Protein AF-A0A349EF34-F1 (afdb_monomer_lite)

pLDDT: mean 89.89, std 9.34, range [49.31, 97.06]

Structure (mmCIF, N/CA/C/O backbone):
data_AF-A0A349EF34-F1
#
_entry.id   AF-A0A349EF34-F1
#
loop_
_atom_site.group_PDB
_atom_site.id
_atom_site.type_symbol
_atom_site.label_atom_id
_atom_site.label_alt_id
_atom_site.label_comp_id
_atom_site.label_asym_id
_atom_site.label_entity_id
_atom_site.label_seq_id
_atom_site.pdbx_PDB_ins_code
_atom_site.Cartn_x
_atom_site.Cartn_y
_atom_site.Cartn_z
_atom_site.occupancy
_atom_site.B_iso_or_equiv
_atom_site.auth_seq_id
_atom_site.auth_comp_id
_atom_site.auth_asym_id
_atom_site.auth_atom_id
_atom_site.pdbx_PDB_model_num
ATOM 1 N N . MET A 1 1 ? -13.073 0.975 -13.144 1.00 49.31 1 MET A N 1
ATOM 2 C CA . MET A 1 1 ? -12.468 1.850 -12.115 1.00 49.31 1 MET A CA 1
ATOM 3 C C . MET A 1 1 ? -12.715 1.215 -10.754 1.00 49.31 1 MET A C 1
ATOM 5 O O . MET A 1 1 ? -13.868 0.925 -10.460 1.00 49.31 1 MET A O 1
ATOM 9 N N . ARG A 1 2 ? -11.674 0.916 -9.962 1.00 63.16 2 ARG A N 1
ATOM 10 C CA . ARG A 1 2 ? -11.862 0.520 -8.554 1.00 63.16 2 ARG A CA 1
ATOM 11 C C . ARG A 1 2 ? -12.110 1.795 -7.751 1.00 63.16 2 ARG A C 1
ATOM 13 O O . ARG A 1 2 ? -11.251 2.668 -7.727 1.00 63.16 2 ARG A O 1
ATOM 20 N N . THR A 1 3 ? -13.282 1.922 -7.142 1.00 68.25 3 THR A N 1
ATOM 21 C CA . THR A 1 3 ? -13.626 3.091 -6.326 1.00 68.25 3 THR A CA 1
ATOM 22 C C . THR A 1 3 ? -13.178 2.841 -4.890 1.00 68.25 3 THR A C 1
ATOM 24 O O . THR A 1 3 ? -13.770 2.021 -4.189 1.00 68.25 3 THR A O 1
ATOM 27 N N . PHE A 1 4 ? -12.129 3.530 -4.446 1.00 82.12 4 PHE A N 1
ATOM 28 C CA . PHE A 1 4 ? -11.714 3.509 -3.044 1.00 82.12 4 PHE A CA 1
ATOM 29 C C . PHE A 1 4 ? -12.520 4.546 -2.257 1.00 82.12 4 PHE A C 1
ATOM 31 O O . PHE A 1 4 ? -12.838 5.616 -2.767 1.00 82.12 4 PHE A O 1
ATOM 38 N N . ARG A 1 5 ? -12.870 4.234 -1.007 1.00 84.25 5 ARG A N 1
ATOM 39 C CA . ARG A 1 5 ? -13.559 5.166 -0.102 1.00 84.25 5 ARG A CA 1
ATOM 40 C C . ARG A 1 5 ? -12.617 5.572 1.021 1.00 84.25 5 ARG A C 1
ATOM 42 O O . ARG A 1 5 ? -11.796 4.766 1.453 1.00 84.25 5 ARG A O 1
ATOM 49 N N . ALA A 1 6 ? -12.754 6.796 1.526 1.00 89.00 6 ALA A N 1
ATOM 50 C CA . ALA A 1 6 ? -12.096 7.171 2.774 1.00 89.00 6 ALA A CA 1
ATOM 51 C C . ALA A 1 6 ? -12.529 6.204 3.892 1.00 89.00 6 ALA A C 1
ATOM 53 O O . ALA A 1 6 ? -13.699 5.834 3.984 1.00 89.00 6 ALA A O 1
ATOM 54 N N . GLY A 1 7 ? -11.573 5.749 4.698 1.00 91.12 7 GLY A N 1
ATOM 55 C CA . GLY A 1 7 ? -11.775 4.714 5.711 1.00 91.12 7 GLY A CA 1
ATOM 56 C C . GLY A 1 7 ? -11.697 3.273 5.194 1.00 91.12 7 GLY A C 1
ATOM 57 O O . GLY A 1 7 ? -11.702 2.359 6.014 1.00 91.12 7 GLY A O 1
ATOM 58 N N . ALA A 1 8 ? -11.590 3.041 3.880 1.00 91.88 8 ALA A N 1
ATOM 59 C CA . ALA A 1 8 ? -11.463 1.688 3.344 1.00 91.88 8 ALA A CA 1
ATOM 60 C C . ALA A 1 8 ? -10.154 1.033 3.801 1.00 91.88 8 ALA A C 1
ATOM 62 O O . ALA A 1 8 ? -9.082 1.647 3.739 1.00 91.88 8 ALA A O 1
ATOM 63 N N . LEU A 1 9 ? -10.262 -0.225 4.226 1.00 94.88 9 LEU A N 1
ATOM 64 C CA . LEU A 1 9 ? -9.123 -1.076 4.526 1.00 94.88 9 LEU A CA 1
ATOM 65 C C . LEU A 1 9 ? -8.575 -1.642 3.213 1.00 94.88 9 LEU A C 1
ATOM 67 O O . LEU A 1 9 ? -9.309 -2.242 2.428 1.00 94.88 9 LEU A O 1
ATOM 71 N N . VAL A 1 10 ? -7.291 -1.415 2.958 1.00 94.81 10 VAL A N 1
ATOM 72 C CA . VAL A 1 10 ? -6.630 -1.829 1.719 1.00 94.81 10 VAL A CA 1
ATOM 73 C C . VAL A 1 10 ? -5.296 -2.491 2.011 1.00 94.81 10 VAL A C 1
ATOM 75 O O . VAL A 1 10 ? -4.561 -2.056 2.896 1.00 94.81 10 VAL A O 1
ATOM 78 N N . ARG A 1 11 ? -4.955 -3.522 1.246 1.00 96.56 11 ARG A N 1
ATOM 79 C CA . ARG A 1 11 ? -3.628 -4.127 1.225 1.00 96.56 11 ARG A CA 1
ATOM 80 C C . ARG A 1 11 ? -2.779 -3.458 0.152 1.00 96.56 11 ARG A C 1
ATOM 82 O O . ARG A 1 11 ? -3.219 -3.285 -0.983 1.00 96.56 11 ARG A O 1
ATOM 89 N N . TRP A 1 12 ? -1.558 -3.090 0.520 1.00 96.38 12 TRP A N 1
ATOM 90 C CA . TRP A 1 12 ? -0.560 -2.564 -0.402 1.00 96.38 12 TRP A CA 1
ATOM 91 C C . TRP A 1 12 ? 0.195 -3.714 -1.074 1.00 96.38 12 TRP A C 1
ATOM 93 O O . TRP A 1 12 ? 0.900 -4.455 -0.394 1.00 96.38 12 TRP A O 1
ATOM 103 N N . ASN A 1 13 ? 0.052 -3.879 -2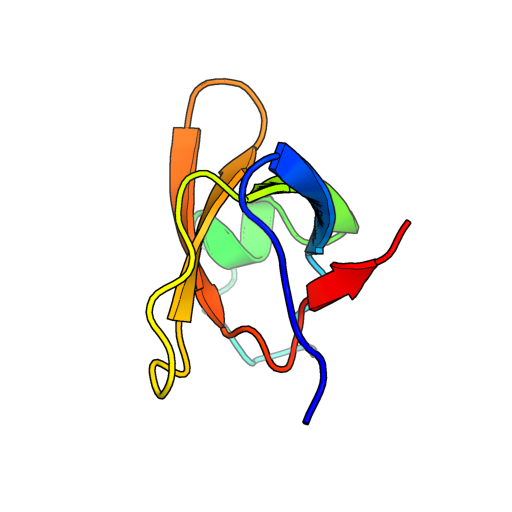.390 1.00 96.44 13 ASN A N 1
ATOM 104 C CA . ASN A 1 13 ? 0.630 -4.996 -3.143 1.00 96.44 13 ASN A CA 1
ATOM 105 C C . ASN A 1 13 ? 1.329 -4.525 -4.438 1.00 96.44 13 ASN A C 1
ATOM 107 O O . ASN A 1 13 ? 0.837 -4.775 -5.540 1.00 96.44 13 ASN A O 1
ATOM 111 N N . PRO A 1 14 ? 2.452 -3.789 -4.336 1.00 95.81 14 PRO A N 1
ATOM 112 C CA . PRO A 1 14 ? 3.199 -3.362 -5.513 1.00 95.81 14 PRO A CA 1
ATOM 113 C C . PRO A 1 14 ? 3.876 -4.563 -6.193 1.00 95.81 14 PRO A C 1
ATOM 115 O O . PRO A 1 14 ? 4.367 -5.453 -5.494 1.00 95.81 14 PRO A O 1
ATOM 118 N N . PRO A 1 15 ? 3.967 -4.588 -7.536 1.00 94.88 15 PRO A N 1
ATOM 119 C CA . PRO A 1 15 ? 4.743 -5.609 -8.225 1.00 94.88 15 PRO A CA 1
ATOM 120 C C . PRO A 1 15 ? 6.240 -5.447 -7.935 1.00 94.88 15 PRO A C 1
ATOM 122 O O . PRO A 1 15 ? 6.720 -4.361 -7.595 1.00 94.88 15 PRO A O 1
ATOM 125 N N . GLU A 1 16 ? 6.993 -6.536 -8.090 1.00 92.25 16 GLU A N 1
ATOM 126 C CA . GLU A 1 16 ? 8.445 -6.518 -7.918 1.00 92.25 16 GLU A CA 1
ATOM 127 C C . GLU A 1 16 ? 9.091 -5.489 -8.863 1.00 92.25 16 GLU A C 1
ATOM 129 O O . GLU A 1 16 ? 8.734 -5.382 -10.035 1.00 92.25 16 GLU A O 1
ATOM 134 N N . GLY A 1 17 ? 10.015 -4.683 -8.335 1.00 92.25 17 GLY A N 1
ATOM 135 C CA . GLY A 1 17 ? 10.695 -3.634 -9.099 1.00 92.25 17 GLY A CA 1
ATOM 136 C C . GLY A 1 17 ? 9.901 -2.337 -9.301 1.00 92.25 17 GLY A C 1
ATOM 137 O O . GLY A 1 17 ? 10.472 -1.374 -9.808 1.00 92.25 17 GLY A O 1
ATOM 138 N N . ALA A 1 18 ? 8.637 -2.246 -8.858 1.00 92.00 18 ALA A N 1
ATOM 139 C CA . ALA A 1 18 ? 7.871 -0.990 -8.909 1.00 92.00 18 ALA A CA 1
ATOM 140 C C . ALA A 1 18 ? 8.505 0.131 -8.071 1.00 92.00 18 ALA A C 1
ATOM 142 O O . ALA A 1 18 ? 8.334 1.315 -8.363 1.00 92.00 18 ALA A O 1
ATOM 143 N N . TYR A 1 19 ? 9.229 -0.254 -7.022 1.00 93.12 19 TYR A N 1
ATOM 144 C CA . TYR A 1 19 ? 9.887 0.646 -6.094 1.00 93.12 19 TYR A CA 1
ATOM 145 C C . TYR A 1 19 ? 11.288 0.135 -5.744 1.00 93.12 19 TYR A C 1
ATOM 147 O O . TYR A 1 19 ? 11.558 -1.066 -5.751 1.00 93.12 19 TYR A O 1
ATOM 155 N N . SER A 1 20 ? 12.192 1.059 -5.401 1.00 94.12 20 SER A N 1
ATOM 156 C CA . SER A 1 20 ? 13.526 0.699 -4.913 1.00 94.12 20 SER A CA 1
ATOM 157 C C . SER A 1 20 ? 13.424 -0.088 -3.597 1.00 94.12 20 SER A C 1
ATOM 159 O O . SER A 1 20 ? 12.684 0.339 -2.708 1.00 94.12 20 SER A O 1
ATOM 161 N N . PRO A 1 21 ? 14.224 -1.153 -3.388 1.00 91.94 21 PRO A N 1
ATOM 162 C CA . PRO A 1 21 ? 14.205 -1.954 -2.157 1.00 91.94 21 PRO A CA 1
ATOM 163 C C . PRO A 1 21 ? 14.415 -1.164 -0.860 1.00 91.94 21 PRO A C 1
ATOM 165 O O . PRO A 1 21 ? 14.073 -1.634 0.222 1.00 91.94 21 PRO A O 1
ATOM 168 N N . ARG A 1 22 ? 15.008 0.031 -0.953 1.00 93.12 22 ARG A N 1
ATOM 169 C CA . ARG A 1 22 ? 15.323 0.879 0.203 1.00 93.12 22 ARG A CA 1
ATOM 170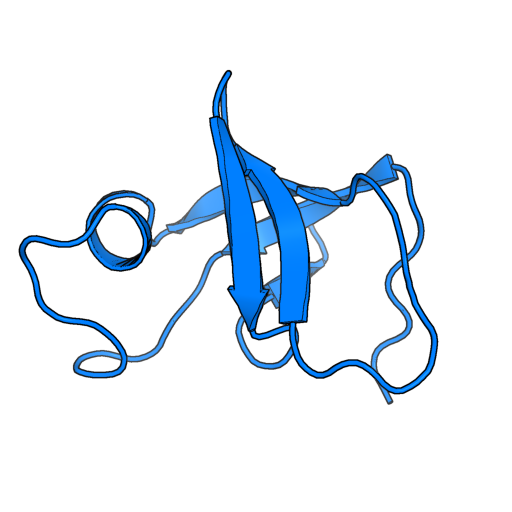 C C . ARG A 1 22 ? 14.221 1.874 0.562 1.00 93.12 22 ARG A C 1
ATOM 172 O O . ARG A 1 22 ? 14.353 2.544 1.581 1.00 93.12 22 ARG A O 1
ATOM 179 N N . CYS A 1 23 ? 13.179 2.029 -0.256 1.00 93.00 23 CYS A N 1
ATOM 180 C CA . CYS A 1 23 ? 12.129 3.002 0.029 1.00 93.00 23 CYS A CA 1
ATOM 181 C C . CYS A 1 23 ? 11.016 2.405 0.901 1.00 93.00 23 CYS A C 1
ATOM 183 O O . CYS A 1 23 ? 10.747 1.202 0.875 1.00 93.00 23 CYS A O 1
ATOM 185 N N . LEU A 1 24 ? 10.336 3.273 1.654 1.00 93.25 24 LEU A N 1
ATOM 186 C CA . LEU A 1 24 ? 9.282 2.874 2.590 1.00 93.25 24 LEU A CA 1
ATOM 187 C C . LEU A 1 24 ? 8.132 2.134 1.897 1.00 93.25 24 LEU A C 1
ATOM 189 O O . LEU A 1 24 ? 7.579 1.200 2.464 1.00 93.25 24 LEU A O 1
ATOM 193 N N . GLN A 1 25 ? 7.793 2.512 0.661 1.00 94.62 25 GLN A N 1
ATOM 194 C CA . GLN A 1 25 ? 6.752 1.841 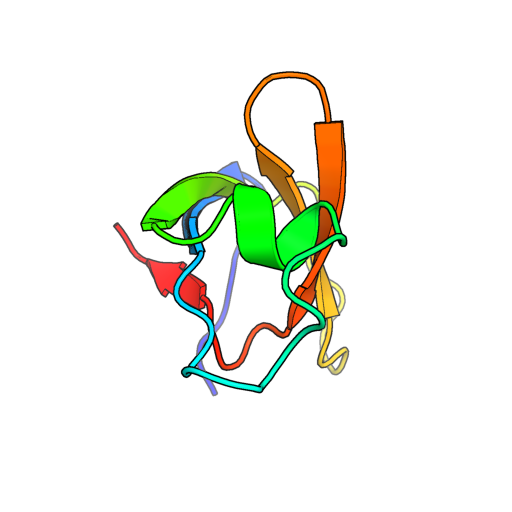-0.116 1.00 94.62 25 GLN A CA 1
ATOM 195 C C . GLN A 1 25 ? 7.091 0.363 -0.324 1.00 94.62 25 GLN A C 1
ATOM 197 O O . GLN A 1 25 ? 6.242 -0.489 -0.085 1.00 94.62 25 GLN A O 1
ATOM 202 N N . GLN A 1 26 ? 8.328 0.040 -0.707 1.00 9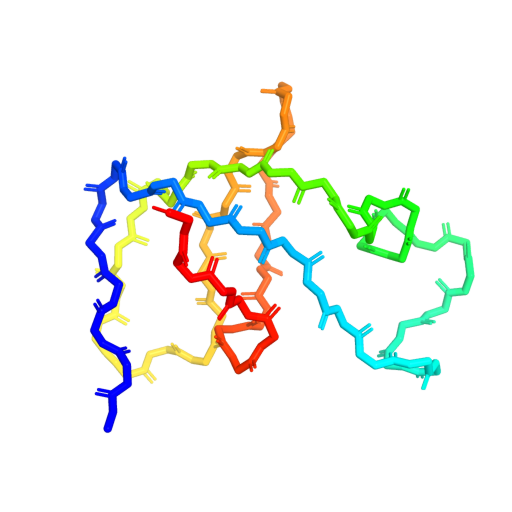4.88 26 GLN A N 1
ATOM 203 C CA . GLN A 1 26 ? 8.725 -1.354 -0.901 1.00 94.88 26 GLN A CA 1
ATOM 204 C C . GLN A 1 26 ? 8.812 -2.107 0.432 1.00 94.88 26 GLN A C 1
ATOM 206 O O . GLN A 1 26 ? 8.386 -3.254 0.518 1.00 94.88 26 GLN A O 1
ATOM 211 N N . GLN A 1 27 ? 9.305 -1.455 1.488 1.00 94.38 27 GLN A N 1
ATOM 212 C CA . GLN A 1 27 ? 9.412 -2.055 2.825 1.00 94.38 27 GLN A CA 1
ATOM 213 C C . GLN A 1 27 ? 8.054 -2.395 3.453 1.00 94.38 27 GLN A C 1
ATOM 215 O O . GLN A 1 27 ? 7.967 -3.283 4.298 1.00 94.38 27 GLN A O 1
ATOM 220 N N . LEU A 1 28 ? 6.996 -1.691 3.054 1.00 95.31 28 LEU A N 1
ATOM 221 C CA . LEU A 1 28 ? 5.637 -1.902 3.550 1.00 95.31 28 LEU A CA 1
ATOM 222 C C . LEU A 1 28 ? 4.792 -2.776 2.616 1.00 95.31 28 LEU A C 1
ATOM 224 O O . LEU A 1 28 ? 3.598 -2.944 2.871 1.00 95.31 28 LEU A O 1
ATOM 228 N N . ALA A 1 29 ? 5.375 -3.327 1.545 1.00 95.56 29 ALA A N 1
ATOM 229 C CA . ALA A 1 29 ? 4.685 -4.245 0.644 1.00 95.56 29 ALA A CA 1
ATOM 230 C C . ALA A 1 29 ? 4.054 -5.411 1.424 1.00 95.56 29 ALA A C 1
ATOM 232 O O . ALA A 1 29 ? 4.651 -5.991 2.329 1.00 95.56 29 ALA A O 1
ATOM 233 N N . GLY A 1 30 ? 2.809 -5.726 1.089 1.00 95.06 30 GLY A N 1
ATOM 234 C CA . GLY A 1 30 ? 1.989 -6.731 1.751 1.00 95.06 30 GLY A CA 1
ATOM 235 C C . GLY A 1 30 ? 1.253 -6.247 3.002 1.00 95.06 30 GLY A C 1
ATOM 236 O O . GLY A 1 30 ? 0.351 -6.959 3.439 1.00 95.06 30 GLY A O 1
ATOM 237 N N . GLN A 1 31 ? 1.578 -5.073 3.558 1.00 96.94 31 GLN A N 1
ATOM 238 C CA . GLN A 1 31 ? 0.882 -4.547 4.735 1.00 96.94 31 GLN A CA 1
ATOM 239 C C . GLN A 1 31 ? -0.477 -3.936 4.388 1.00 96.94 31 GLN A C 1
ATOM 241 O O . GLN A 1 31 ? -0.718 -3.449 3.281 1.00 96.94 31 GLN A O 1
ATOM 246 N N . THR A 1 32 ? -1.358 -3.934 5.384 1.00 97.06 32 THR A N 1
ATOM 247 C CA . THR A 1 32 ? -2.691 -3.344 5.298 1.00 97.06 32 THR A CA 1
ATOM 248 C C . THR A 1 32 ? -2.690 -1.932 5.880 1.00 97.06 32 THR A C 1
ATOM 250 O O . THR A 1 32 ? -2.052 -1.659 6.898 1.00 97.06 32 THR A O 1
ATOM 253 N N . GLY A 1 33 ? -3.423 -1.025 5.244 1.00 95.81 33 GLY A N 1
ATOM 254 C CA . GLY A 1 33 ? -3.603 0.352 5.680 1.00 95.81 33 GLY A CA 1
ATOM 255 C C . GLY A 1 33 ? -5.017 0.860 5.450 1.00 95.81 33 GLY A C 1
ATOM 256 O O . GLY A 1 33 ? -5.874 0.162 4.913 1.00 95.81 33 GLY A O 1
ATOM 257 N N . VAL A 1 34 ? -5.254 2.099 5.870 1.00 96.38 34 VAL A N 1
ATOM 258 C CA . VAL A 1 34 ? -6.555 2.765 5.760 1.00 96.38 34 VAL A CA 1
ATOM 259 C C . VAL A 1 34 ? -6.441 3.970 4.837 1.00 96.38 34 VAL A C 1
ATOM 261 O O . VAL A 1 34 ? -5.645 4.879 5.100 1.00 96.38 34 VAL A O 1
ATOM 264 N N . VAL A 1 35 ? -7.260 4.007 3.786 1.00 94.31 35 VAL A N 1
ATOM 265 C CA . VAL A 1 35 ? -7.365 5.160 2.878 1.00 94.31 35 VAL A CA 1
ATOM 266 C C . VAL A 1 35 ? -7.831 6.382 3.674 1.00 94.31 35 VAL A C 1
ATOM 268 O O . VAL A 1 35 ? -8.875 6.343 4.319 1.00 94.31 35 VAL A O 1
ATOM 271 N N . GLN A 1 36 ? -7.056 7.465 3.668 1.00 93.75 36 GLN A N 1
ATOM 272 C CA . GLN A 1 36 ? -7.373 8.677 4.434 1.00 93.75 36 GLN A CA 1
ATOM 273 C C . GLN A 1 36 ? -8.369 9.570 3.694 1.00 93.75 36 GLN A C 1
ATOM 275 O O . GLN A 1 36 ? -9.350 10.024 4.273 1.00 93.75 36 GLN A O 1
ATOM 280 N N . HIS A 1 37 ? -8.131 9.790 2.405 1.00 85.00 37 HIS A N 1
ATOM 281 C CA . HIS A 1 37 ? -8.989 10.575 1.532 1.00 85.00 37 HIS A CA 1
ATOM 282 C C . HIS A 1 37 ? -8.946 9.976 0.125 1.00 85.00 37 HIS A C 1
ATOM 284 O O . HIS A 1 37 ? -7.965 9.330 -0.248 1.00 85.00 37 HIS A O 1
ATOM 290 N N . TYR A 1 38 ? -10.025 10.158 -0.627 1.00 78.12 38 TYR A N 1
ATOM 291 C CA . TYR A 1 38 ? -10.119 9.779 -2.026 1.00 78.12 38 TYR A CA 1
ATOM 292 C C . TYR A 1 38 ? -10.331 11.048 -2.843 1.00 78.12 38 TYR A C 1
ATOM 294 O O . TYR A 1 38 ? -11.329 11.737 -2.641 1.00 78.12 38 TYR A O 1
ATOM 302 N N . ASP A 1 39 ? -9.396 11.312 -3.750 1.00 68.31 39 ASP A N 1
ATOM 303 C CA . ASP A 1 39 ? -9.539 12.311 -4.801 1.00 68.31 39 ASP A CA 1
ATOM 304 C C . ASP A 1 39 ? -9.862 11.578 -6.100 1.00 68.31 39 ASP A C 1
ATOM 306 O O . ASP A 1 39 ? -9.062 10.782 -6.604 1.00 68.31 39 ASP A O 1
ATOM 310 N N . GLU A 1 40 ? -11.046 11.839 -6.641 1.00 68.12 40 GLU A N 1
ATOM 311 C CA . GLU A 1 40 ? -11.474 11.252 -7.903 1.00 68.12 40 GLU A CA 1
ATOM 312 C C . GLU A 1 40 ? -10.531 11.689 -9.035 1.00 68.12 40 GLU A C 1
ATOM 314 O O . GLU A 1 40 ? -10.289 12.876 -9.243 1.00 68.12 40 GLU A O 1
ATOM 319 N N . GLY A 1 41 ? -9.951 10.714 -9.743 1.00 68.75 41 GLY A N 1
ATOM 320 C CA . GLY A 1 41 ? -9.016 10.959 -10.845 1.00 68.75 41 GLY A CA 1
ATOM 321 C C . GLY A 1 41 ? -7.533 11.015 -10.464 1.00 68.75 41 GLY A C 1
ATOM 322 O O . GLY A 1 41 ? -6.707 11.229 -11.349 1.00 68.75 41 GLY A O 1
ATOM 323 N N . ARG A 1 42 ? -7.159 10.798 -9.193 1.00 78.62 42 ARG A N 1
ATOM 324 C CA . ARG A 1 42 ? -5.746 10.621 -8.819 1.00 78.62 42 ARG A CA 1
ATOM 325 C C . ARG A 1 42 ? -5.333 9.155 -8.829 1.00 78.62 42 ARG A C 1
ATOM 327 O O 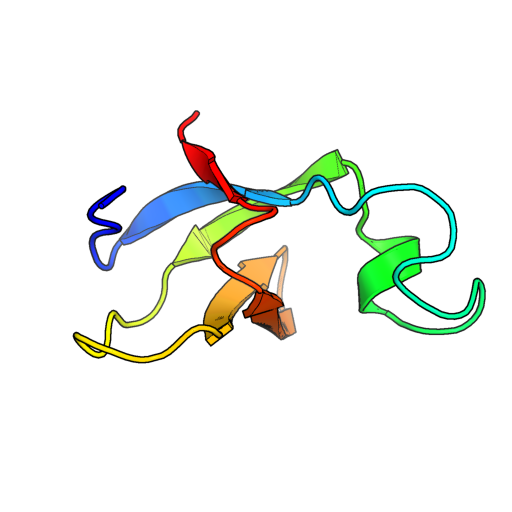. ARG A 1 42 ? -5.956 8.315 -8.187 1.00 78.62 42 ARG A O 1
ATOM 334 N N . ASP A 1 43 ? -4.201 8.882 -9.473 1.00 86.56 43 ASP A N 1
ATOM 335 C CA . ASP A 1 43 ? -3.598 7.547 -9.473 1.00 86.56 43 ASP A CA 1
ATOM 336 C C . ASP A 1 43 ? -3.023 7.168 -8.108 1.00 86.56 43 ASP A C 1
ATOM 338 O O . ASP A 1 43 ? -2.896 5.983 -7.811 1.00 86.56 43 ASP A O 1
ATOM 342 N N . THR A 1 44 ? -2.685 8.145 -7.260 1.00 90.81 44 THR A N 1
ATOM 343 C CA . THR A 1 44 ? -2.147 7.910 -5.917 1.00 90.81 44 THR A CA 1
ATOM 344 C C . THR A 1 44 ? -3.120 8.327 -4.825 1.00 90.81 44 THR A C 1
ATOM 346 O O . THR A 1 44 ? -3.761 9.375 -4.899 1.00 90.81 44 THR A O 1
ATOM 349 N N . LEU A 1 45 ? -3.203 7.507 -3.778 1.00 91.81 45 LEU A N 1
ATOM 350 C CA . LEU A 1 45 ? -4.077 7.721 -2.632 1.00 91.81 45 LEU A CA 1
ATOM 351 C C . LEU A 1 45 ? -3.258 7.823 -1.343 1.00 91.81 45 LEU A C 1
ATOM 353 O O . LEU A 1 45 ? -2.323 7.039 -1.154 1.00 91.81 45 LEU A O 1
ATOM 357 N N . PRO A 1 46 ? -3.601 8.749 -0.431 1.00 94.12 46 PRO A N 1
ATOM 358 C CA . PRO A 1 46 ? -3.021 8.774 0.901 1.00 94.12 46 PRO A CA 1
ATOM 359 C C . PRO A 1 46 ? -3.540 7.576 1.707 1.00 94.12 46 PRO A C 1
ATOM 361 O O . PRO A 1 46 ? -4.714 7.510 2.075 1.00 94.12 46 PRO A O 1
ATOM 364 N N . VAL A 1 47 ? -2.656 6.629 2.006 1.00 95.31 47 VAL A N 1
ATOM 365 C CA . VAL A 1 47 ? -2.941 5.438 2.810 1.00 95.31 47 VAL A CA 1
ATOM 366 C C . VAL A 1 47 ? -2.133 5.505 4.096 1.00 95.31 47 VAL A C 1
ATOM 368 O O . VAL A 1 47 ? -0.916 5.701 4.079 1.00 95.31 47 VAL A O 1
ATOM 371 N N . ARG A 1 48 ? -2.816 5.322 5.226 1.00 96.81 48 ARG A N 1
ATOM 372 C CA . ARG A 1 48 ? -2.175 5.208 6.532 1.00 96.81 48 ARG A CA 1
ATOM 373 C C . ARG A 1 48 ? -1.879 3.747 6.833 1.00 96.81 48 ARG A C 1
ATOM 375 O O . ARG A 1 48 ? -2.802 2.983 7.103 1.00 96.81 48 ARG A O 1
ATOM 382 N N . ILE A 1 49 ? -0.602 3.381 6.807 1.00 95.94 49 ILE A N 1
ATOM 383 C CA . ILE A 1 49 ? -0.100 2.076 7.248 1.00 95.94 49 ILE A CA 1
ATOM 384 C C . ILE A 1 49 ? 0.623 2.315 8.576 1.00 95.94 49 ILE A C 1
ATOM 386 O O . ILE A 1 49 ? 1.552 3.122 8.658 1.00 95.94 49 ILE A O 1
ATOM 390 N N . ASN A 1 50 ? 0.176 1.656 9.645 1.00 90.75 50 ASN A N 1
ATOM 391 C CA . ASN A 1 50 ? 0.625 1.931 11.014 1.00 90.75 50 ASN A CA 1
ATOM 392 C C . ASN A 1 50 ? 0.407 3.414 11.409 1.00 90.75 50 ASN A C 1
ATOM 394 O O . ASN A 1 50 ? -0.730 3.896 11.461 1.00 90.75 50 ASN A O 1
ATOM 398 N N . ARG A 1 51 ? 1.495 4.145 11.696 1.00 92.25 51 ARG A N 1
ATOM 399 C CA . ARG A 1 51 ? 1.509 5.585 12.027 1.00 92.25 51 ARG A CA 1
ATOM 400 C C . ARG A 1 51 ? 2.037 6.463 10.883 1.00 92.25 51 ARG A C 1
ATOM 402 O O . ARG A 1 51 ? 2.284 7.644 11.100 1.00 92.25 51 ARG A O 1
ATOM 409 N N . LEU A 1 52 ? 2.232 5.897 9.691 1.00 94.69 52 LEU A N 1
ATOM 410 C CA . LEU A 1 52 ? 2.788 6.595 8.532 1.00 94.69 52 LEU A CA 1
ATOM 411 C C . LEU A 1 52 ? 1.711 6.795 7.469 1.00 94.69 52 LEU A C 1
ATOM 413 O O . LEU A 1 52 ? 0.986 5.857 7.141 1.00 94.69 52 LEU A O 1
ATOM 417 N N . THR A 1 53 ? 1.645 8.000 6.908 1.00 94.94 53 THR A N 1
ATOM 418 C CA . THR A 1 53 ? 0.811 8.301 5.738 1.00 94.94 53 THR A CA 1
ATOM 419 C C . THR A 1 53 ? 1.689 8.315 4.497 1.00 94.94 53 THR A C 1
ATOM 421 O O . THR A 1 53 ? 2.661 9.066 4.429 1.00 94.94 53 THR A O 1
ATOM 424 N N . LEU A 1 54 ? 1.342 7.485 3.517 1.00 93.38 54 LEU A N 1
ATOM 425 C CA . LEU A 1 54 ? 2.061 7.339 2.254 1.00 93.38 54 LEU A CA 1
ATOM 426 C C . LEU A 1 54 ? 1.108 7.582 1.092 1.00 93.38 54 LEU A C 1
ATOM 428 O O . LEU A 1 54 ? -0.040 7.152 1.132 1.00 93.38 54 LEU A O 1
ATOM 432 N N . PHE A 1 55 ? 1.599 8.224 0.037 1.00 92.88 55 PHE A N 1
ATOM 433 C CA . PHE A 1 55 ? 0.877 8.322 -1.227 1.00 92.88 55 PHE A CA 1
ATOM 434 C C . PHE A 1 55 ? 1.211 7.090 -2.068 1.00 92.88 55 PHE A C 1
ATOM 436 O O . PHE A 1 55 ? 2.332 6.950 -2.560 1.00 92.88 55 PHE A O 1
ATOM 443 N N . LEU A 1 56 ? 0.256 6.167 -2.162 1.00 93.38 56 LEU A N 1
ATOM 444 C CA . LEU A 1 56 ? 0.419 4.853 -2.783 1.00 93.38 56 LEU A CA 1
ATOM 445 C C . LEU A 1 56 ? -0.370 4.775 -4.084 1.00 93.38 56 LEU A C 1
ATOM 447 O O . LEU A 1 56 ? -1.478 5.301 -4.160 1.00 93.38 56 LEU A O 1
ATOM 451 N N . ASN A 1 57 ? 0.183 4.113 -5.099 1.00 92.88 57 ASN A N 1
ATOM 452 C CA . ASN A 1 57 ? -0.512 3.937 -6.370 1.00 92.88 57 ASN A CA 1
ATOM 453 C C . ASN A 1 57 ? -1.742 3.031 -6.183 1.00 92.88 57 ASN A C 1
ATOM 455 O O . ASN A 1 57 ? -1.629 1.878 -5.772 1.00 92.88 57 ASN A O 1
ATOM 459 N N . SER A 1 58 ? -2.915 3.563 -6.502 1.00 91.50 58 SER A N 1
ATOM 460 C CA . SER A 1 58 ? -4.211 2.900 -6.389 1.00 91.50 58 SER A CA 1
ATOM 461 C C . SER A 1 58 ? -4.325 1.627 -7.233 1.00 91.50 58 SER A C 1
ATOM 463 O O . SER A 1 58 ? -5.067 0.720 -6.857 1.00 91.50 58 SER A O 1
ATOM 465 N N . ALA A 1 59 ? -3.546 1.505 -8.314 1.00 91.81 59 ALA A N 1
ATOM 466 C CA . ALA A 1 59 ? -3.479 0.295 -9.131 1.00 91.81 59 ALA A CA 1
ATOM 467 C C . ALA A 1 59 ? -2.911 -0.914 -8.368 1.00 91.81 59 ALA A C 1
ATOM 469 O O . ALA A 1 59 ? -3.211 -2.053 -8.716 1.00 91.81 59 ALA A O 1
ATOM 470 N N . TYR A 1 60 ? -2.121 -0.671 -7.31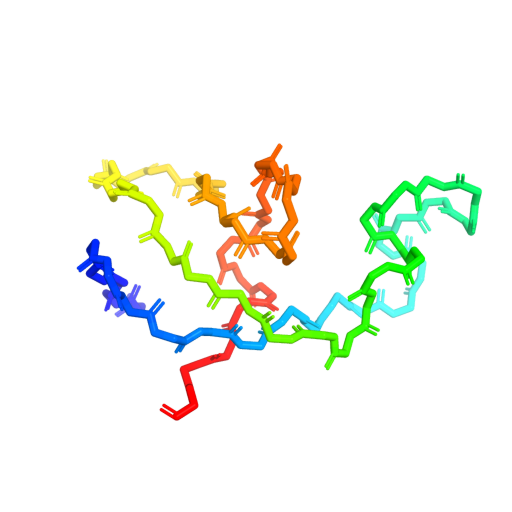9 1.00 94.06 60 TYR A N 1
ATOM 471 C CA . TYR A 1 60 ? -1.491 -1.706 -6.494 1.00 94.06 60 TYR A CA 1
ATOM 472 C C . TYR A 1 60 ? -2.200 -1.892 -5.144 1.00 94.06 60 TYR A C 1
ATOM 474 O O . TYR A 1 60 ? -1.670 -2.543 -4.244 1.00 94.06 60 TYR A O 1
ATOM 482 N N . LEU A 1 61 ? -3.381 -1.287 -4.973 1.00 93.06 61 LEU A N 1
ATOM 483 C CA . LEU A 1 61 ? -4.206 -1.458 -3.784 1.00 93.06 61 LEU A CA 1
ATOM 484 C C . LEU A 1 61 ? -5.276 -2.527 -4.012 1.00 93.06 61 LEU A C 1
ATOM 486 O O . LEU A 1 61 ? -6.014 -2.535 -5.005 1.00 93.06 61 LEU A O 1
ATOM 490 N N . GLU A 1 62 ? -5.394 -3.409 -3.031 1.00 93.62 62 GLU A N 1
ATOM 491 C CA . GLU A 1 62 ? -6.413 -4.450 -2.969 1.00 93.62 62 GLU A CA 1
ATOM 492 C C . GLU A 1 62 ? -7.353 -4.149 -1.807 1.00 93.62 62 GLU A C 1
ATOM 494 O O . GLU A 1 62 ? -6.900 -3.878 -0.698 1.00 93.62 62 GLU A O 1
ATOM 499 N N . VAL A 1 63 ? -8.662 -4.160 -2.054 1.00 89.94 63 VAL A N 1
ATOM 500 C CA . VAL A 1 63 ? -9.650 -4.032 -0.974 1.00 89.94 63 VAL A CA 1
ATOM 501 C C . VAL A 1 63 ? -9.670 -5.346 -0.197 1.00 89.94 63 VAL A C 1
ATOM 503 O O . VAL A 1 63 ? -9.728 -6.408 -0.819 1.00 89.94 63 VAL A O 1
ATOM 506 N N . VAL A 1 64 ? -9.581 -5.247 1.131 1.00 87.44 64 VAL A N 1
ATOM 507 C CA . VAL A 1 64 ? -9.626 -6.386 2.065 1.00 87.44 64 VAL A CA 1
ATOM 508 C C . VAL A 1 64 ? -11.054 -6.638 2.522 1.00 87.44 64 VAL A C 1
ATOM 510 O O . VAL A 1 64 ? -11.758 -5.638 2.797 1.00 87.44 64 VAL A O 1
#

Sequence (64 aa):
MRTFRAGALVRWNPPEGAYSPRCLQQQLAGQTGVVQHYDEGRDTLPVRINRLTLFLNSAYLEVV

Radius of gyration: 10.77 Å; chains: 1; bounding box: 29×19×24 Å

Foldseek 3Di:
DDDDAQFFKKAQADDPPPDDCPDPSNVRHRAIWGFHHDDPPDQWTFTDGPNDTDTGGPVRIDGD

Secondary structure (DSSP, 8-state):
-----TT-EEEE-PPTTSS-TTSHHHHTTT-EEEE----TT-SEEEEEETTEEEEEEGGGEEE-